Protein AF-A0A855K475-F1 (afdb_monomer_lite)

Foldseek 3Di:
DVVVVVVVCVVVDPDVPAFDWDDDPPDIDTHDDAAPPVWDWDKDWDFAQDWDWAADCDDPCHPDTDTDGRHTPDIDTPDIGD

Structure (mmCIF, N/CA/C/O backbone):
data_AF-A0A855K475-F1
#
_entry.id   AF-A0A855K475-F1
#
loop_
_atom_site.group_PDB
_atom_site.id
_atom_site.type_symbol
_atom_site.label_atom_id
_atom_site.label_alt_id
_atom_site.label_comp_id
_atom_site.label_asym_id
_atom_site.label_entity_id
_atom_site.label_seq_id
_atom_site.pdbx_PDB_ins_code
_atom_site.Cartn_x
_atom_site.Cartn_y
_atom_site.Cartn_z
_atom_site.occupancy
_atom_site.B_iso_or_equiv
_atom_site.auth_seq_id
_atom_site.auth_comp_id
_atom_site.auth_asym_id
_atom_site.auth_atom_id
_atom_site.pdbx_PDB_model_num
ATOM 1 N N . ASP A 1 1 ? 1.985 8.302 15.662 1.00 75.69 1 ASP A N 1
ATOM 2 C CA . ASP A 1 1 ? 0.894 9.304 15.818 1.00 75.69 1 ASP A CA 1
ATOM 3 C C . ASP A 1 1 ? 0.137 9.437 14.481 1.00 75.69 1 ASP A C 1
ATOM 5 O O . ASP A 1 1 ? 0.732 9.154 13.448 1.00 75.69 1 ASP A O 1
ATOM 9 N N . ARG A 1 2 ? -1.157 9.805 14.442 1.00 68.50 2 ARG A N 1
ATOM 10 C CA . ARG A 1 2 ? -1.881 10.039 13.170 1.00 68.50 2 ARG A CA 1
ATOM 11 C C . ARG A 1 2 ? -1.236 11.163 12.357 1.00 68.50 2 ARG A C 1
ATOM 13 O O . ARG A 1 2 ? -1.158 11.050 11.140 1.00 68.50 2 ARG A O 1
ATOM 20 N N . ARG A 1 3 ? -0.748 12.211 13.026 1.00 74.94 3 ARG A N 1
ATOM 21 C CA . ARG A 1 3 ? -0.084 13.342 12.356 1.00 74.94 3 ARG A CA 1
ATOM 22 C C . ARG A 1 3 ? 1.185 12.905 11.640 1.00 74.94 3 ARG A C 1
ATOM 24 O O . ARG A 1 3 ? 1.370 13.232 10.479 1.00 74.94 3 ARG A O 1
ATOM 31 N N . GLU A 1 4 ? 1.993 12.106 12.321 1.00 73.81 4 GLU A N 1
ATOM 32 C CA . GLU A 1 4 ? 3.227 11.530 11.793 1.00 73.81 4 GLU A CA 1
ATOM 33 C C . GLU A 1 4 ? 2.962 10.631 10.575 1.00 73.81 4 GLU A C 1
ATOM 35 O O . GLU A 1 4 ? 3.640 10.756 9.561 1.00 73.81 4 GLU A O 1
ATOM 40 N N . PHE A 1 5 ? 1.932 9.777 10.614 1.00 71.94 5 PHE A N 1
ATOM 41 C CA . PHE A 1 5 ? 1.542 8.987 9.440 1.00 71.94 5 PHE A CA 1
ATOM 42 C C . PHE A 1 5 ? 1.078 9.875 8.277 1.00 71.94 5 PHE A C 1
ATOM 44 O O . PHE A 1 5 ? 1.533 9.700 7.149 1.00 71.94 5 PHE A O 1
ATOM 51 N N . A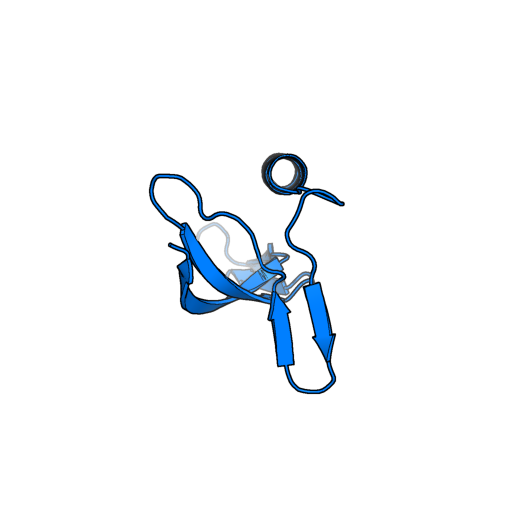SP A 1 6 ? 0.211 10.852 8.545 1.00 75.31 6 ASP A N 1
ATOM 52 C CA . ASP A 1 6 ? -0.287 11.775 7.520 1.00 75.31 6 ASP A CA 1
ATOM 53 C C . ASP A 1 6 ? 0.854 12.645 6.938 1.00 75.31 6 ASP A C 1
ATOM 55 O O . ASP A 1 6 ? 0.795 13.068 5.782 1.00 75.31 6 ASP A O 1
ATOM 59 N N . GLU A 1 7 ? 1.908 12.919 7.712 1.00 85.06 7 GLU A N 1
ATOM 60 C CA . GLU A 1 7 ? 3.152 13.546 7.244 1.00 85.06 7 GLU A CA 1
ATOM 61 C C . GLU A 1 7 ? 3.995 12.604 6.388 1.00 85.06 7 GLU A C 1
ATOM 63 O O . GLU A 1 7 ? 4.484 13.025 5.341 1.00 85.06 7 GLU A O 1
ATOM 68 N N . LEU A 1 8 ? 4.135 11.334 6.775 1.00 75.75 8 LEU A N 1
ATOM 69 C CA . LEU A 1 8 ? 4.835 10.327 5.974 1.00 75.75 8 LEU A CA 1
ATOM 70 C C . LEU A 1 8 ? 4.156 10.115 4.620 1.00 75.75 8 LEU A C 1
ATOM 72 O O . LEU A 1 8 ? 4.844 10.087 3.600 1.00 75.75 8 LEU A O 1
ATOM 76 N N . VAL A 1 9 ? 2.823 10.026 4.600 1.00 76.12 9 VAL A N 1
ATOM 77 C CA . VAL A 1 9 ? 2.042 9.914 3.361 1.00 76.12 9 VAL A CA 1
ATOM 78 C C . VAL A 1 9 ? 2.226 11.160 2.503 1.00 76.12 9 VAL A C 1
ATOM 80 O O . VAL A 1 9 ? 2.576 11.024 1.338 1.00 76.12 9 VAL A O 1
ATOM 83 N N . ARG A 1 10 ? 2.085 12.371 3.062 1.00 81.25 10 ARG A N 1
ATOM 84 C CA . ARG A 1 10 ? 2.313 13.616 2.302 1.00 81.25 10 ARG A CA 1
ATOM 85 C C . ARG A 1 10 ? 3.738 13.742 1.771 1.00 81.25 10 ARG A C 1
ATOM 87 O O . ARG A 1 10 ? 3.930 14.232 0.669 1.00 81.25 10 ARG A O 1
ATOM 94 N N . ARG A 1 11 ? 4.738 13.311 2.541 1.00 83.94 11 ARG A N 1
ATOM 95 C CA . ARG A 1 11 ? 6.146 13.326 2.120 1.00 83.94 11 ARG A CA 1
ATOM 96 C C . ARG A 1 11 ? 6.424 12.302 1.018 1.00 83.94 11 ARG A C 1
ATOM 98 O O . ARG A 1 11 ? 7.299 12.526 0.185 1.00 83.94 11 ARG A O 1
ATOM 105 N N . GLY A 1 12 ? 5.732 11.166 1.057 1.00 78.06 12 GLY A N 1
ATOM 106 C CA . GLY A 1 12 ? 5.827 10.110 0.053 1.00 78.06 12 GLY A CA 1
ATOM 107 C C . GLY A 1 12 ? 4.992 10.374 -1.199 1.00 78.06 12 GLY A C 1
ATOM 108 O O . GLY A 1 12 ? 5.303 9.813 -2.248 1.00 78.06 12 GLY A O 1
ATOM 109 N N . ASP A 1 13 ? 3.966 11.223 -1.104 1.00 80.38 13 ASP A N 1
ATOM 110 C CA . ASP A 1 13 ? 3.113 11.591 -2.226 1.00 80.38 13 ASP A CA 1
ATOM 111 C C . ASP A 1 13 ? 3.929 12.346 -3.278 1.00 80.38 13 ASP A C 1
ATOM 113 O O . ASP A 1 13 ? 4.508 13.407 -3.036 1.00 80.38 13 ASP A O 1
ATOM 117 N N . ARG A 1 14 ? 4.005 11.756 -4.468 1.00 77.00 14 ARG A N 1
ATOM 118 C CA . ARG A 1 14 ? 4.694 12.345 -5.614 1.00 77.00 14 ARG A CA 1
ATOM 119 C C . ARG A 1 14 ? 3.753 13.198 -6.464 1.00 77.00 14 ARG A C 1
ATOM 121 O O . ARG A 1 14 ? 4.227 13.838 -7.400 1.00 77.00 14 ARG A O 1
ATOM 128 N N . GLY A 1 15 ? 2.456 13.247 -6.150 1.00 77.25 15 GLY A N 1
ATOM 129 C CA . GLY A 1 15 ? 1.458 13.993 -6.911 1.00 77.25 15 GLY A CA 1
ATOM 130 C C . GLY A 1 15 ? 1.552 13.688 -8.407 1.00 77.25 15 GLY A C 1
ATOM 131 O O . GLY A 1 15 ? 1.630 12.531 -8.815 1.00 77.25 15 GLY A O 1
ATOM 132 N N . VAL A 1 16 ? 1.628 14.739 -9.227 1.00 74.75 16 VAL A N 1
ATOM 133 C CA . VAL A 1 16 ? 1.800 14.632 -10.690 1.00 74.75 16 VAL A CA 1
ATOM 134 C C . VAL A 1 16 ? 3.150 14.051 -11.129 1.00 74.75 16 VAL A C 1
ATOM 136 O O . VAL A 1 16 ? 3.279 13.644 -12.276 1.00 74.75 16 VAL A O 1
ATOM 139 N N . ALA A 1 17 ? 4.150 14.013 -10.243 1.00 76.12 17 ALA A N 1
ATOM 140 C CA . ALA A 1 17 ? 5.446 13.380 -10.497 1.00 76.12 17 ALA A CA 1
ATOM 141 C C . ALA A 1 17 ? 5.465 11.888 -10.108 1.00 76.12 17 ALA A C 1
ATOM 143 O O . ALA A 1 17 ? 6.494 11.226 -10.243 1.00 76.12 17 ALA A O 1
ATOM 144 N N . GLY A 1 18 ? 4.355 11.360 -9.581 1.00 78.12 18 GLY A N 1
ATOM 145 C CA . GLY A 1 18 ? 4.165 9.925 -9.390 1.00 78.12 18 GLY A CA 1
ATOM 146 C C . GLY A 1 18 ? 3.942 9.202 -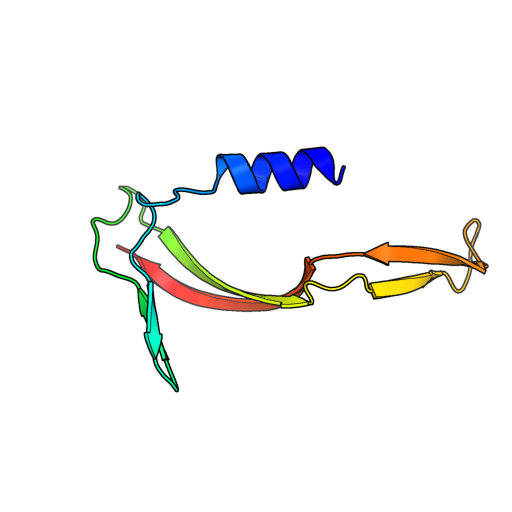10.720 1.00 78.12 18 GLY A C 1
ATOM 147 O O . GLY A 1 18 ? 3.741 9.846 -11.752 1.00 78.12 18 GLY A O 1
ATOM 148 N N . PRO A 1 19 ? 3.965 7.860 -10.729 1.00 80.81 19 PRO A N 1
ATOM 149 C CA . PRO A 1 19 ? 3.659 7.118 -11.940 1.00 80.81 19 PRO A CA 1
ATOM 150 C C . PRO A 1 19 ? 2.223 7.413 -12.384 1.00 80.81 19 PRO A C 1
ATOM 152 O O . PRO A 1 19 ? 1.298 7.420 -11.569 1.00 80.81 19 PRO A O 1
ATOM 155 N N . HIS A 1 20 ? 2.022 7.619 -13.685 1.00 85.94 20 HIS A N 1
ATOM 156 C CA . HIS A 1 20 ? 0.675 7.722 -14.236 1.00 85.94 20 HIS A CA 1
ATOM 157 C C . HIS A 1 20 ? -0.087 6.422 -13.974 1.00 85.94 20 HIS A C 1
ATOM 159 O O . HIS A 1 20 ? 0.403 5.347 -14.300 1.00 85.94 20 HIS A O 1
ATOM 165 N N . LEU A 1 21 ? -1.285 6.508 -13.402 1.00 86.12 21 LEU A N 1
ATOM 166 C CA . LEU A 1 21 ? -2.155 5.352 -13.206 1.00 86.12 21 LEU A CA 1
ATOM 167 C C . LEU A 1 21 ? -3.327 5.449 -14.177 1.00 86.12 21 LEU A C 1
ATOM 169 O O . LEU A 1 21 ? -4.052 6.444 -14.155 1.00 86.12 21 LEU A O 1
ATOM 173 N N . ASN A 1 22 ? -3.528 4.419 -14.999 1.00 88.88 22 ASN A N 1
ATOM 174 C CA . ASN A 1 22 ? -4.764 4.260 -15.758 1.00 88.88 22 ASN A CA 1
ATOM 175 C C . ASN A 1 22 ? -5.626 3.179 -15.102 1.00 88.88 22 ASN A C 1
ATOM 177 O O . ASN A 1 22 ? -5.204 2.028 -14.977 1.00 88.88 22 ASN A O 1
ATOM 181 N N . LEU A 1 23 ? -6.820 3.568 -14.664 1.00 88.19 23 LEU A N 1
ATOM 182 C CA . LEU A 1 23 ? -7.795 2.688 -14.032 1.00 88.19 23 LEU A CA 1
ATOM 183 C C . LEU A 1 23 ? -8.807 2.253 -15.085 1.00 88.19 23 LEU A C 1
ATOM 185 O O . LEU A 1 23 ? -9.640 3.043 -15.521 1.00 88.19 23 LEU A O 1
ATOM 189 N N . GLU A 1 24 ? -8.754 0.980 -15.449 1.00 91.06 24 GLU A N 1
ATOM 190 C CA . GLU A 1 24 ? -9.720 0.352 -16.339 1.00 91.06 24 GLU A CA 1
ATOM 191 C C . GLU A 1 24 ? -10.653 -0.554 -15.537 1.00 91.06 24 GLU A C 1
ATOM 193 O O . GLU A 1 24 ? -10.425 -0.854 -14.363 1.00 91.06 24 GLU A O 1
ATOM 198 N N . ARG A 1 25 ? -11.726 -1.029 -16.177 1.00 89.56 25 ARG A N 1
ATOM 199 C CA . ARG A 1 25 ? -12.775 -1.815 -15.501 1.00 89.56 25 ARG A CA 1
ATOM 200 C C . ARG A 1 25 ? -12.237 -3.009 -14.697 1.00 89.56 25 ARG A C 1
ATOM 202 O O . ARG A 1 25 ? -12.763 -3.290 -13.627 1.00 89.56 25 ARG A O 1
ATOM 209 N N . ASN A 1 26 ? -11.208 -3.687 -15.211 1.00 92.88 26 ASN A N 1
ATOM 210 C CA . ASN A 1 26 ? -10.697 -4.946 -14.656 1.00 92.88 26 ASN A CA 1
ATOM 211 C C . ASN A 1 26 ? -9.187 -4.942 -14.379 1.00 92.88 26 ASN A C 1
ATOM 213 O O . ASN A 1 26 ? -8.651 -5.957 -13.940 1.00 92.88 26 ASN A O 1
ATOM 217 N N . PHE A 1 27 ? -8.485 -3.844 -14.657 1.00 86.75 27 PHE A N 1
ATOM 218 C CA . PHE A 1 27 ? -7.050 -3.753 -14.417 1.00 86.75 27 PHE A CA 1
ATOM 219 C C . PHE A 1 27 ? -6.629 -2.315 -14.137 1.00 86.75 27 PHE A C 1
ATOM 221 O O . PHE A 1 27 ? -7.321 -1.361 -14.485 1.00 86.75 27 PHE A O 1
ATOM 228 N N . VAL A 1 28 ? -5.466 -2.177 -13.512 1.00 87.12 28 VAL A N 1
ATOM 229 C CA . VAL A 1 28 ? -4.786 -0.898 -13.331 1.00 87.12 28 VAL A CA 1
ATOM 230 C C . VAL A 1 28 ? -3.468 -0.987 -14.076 1.00 87.12 28 VAL A C 1
ATOM 232 O O . VAL A 1 28 ? -2.683 -1.899 -13.822 1.00 87.12 28 VAL A O 1
ATOM 235 N N . ALA A 1 29 ? -3.235 -0.063 -15.002 1.00 88.75 29 ALA A N 1
ATOM 236 C CA . ALA A 1 29 ? -1.937 0.087 -15.638 1.00 88.75 29 ALA A CA 1
ATOM 237 C C . ALA A 1 29 ? -1.133 1.154 -14.894 1.00 88.75 29 ALA A C 1
ATOM 239 O O . ALA A 1 29 ? -1.614 2.265 -14.666 1.00 88.75 29 ALA A O 1
ATOM 240 N N . VAL A 1 30 ? 0.097 0.803 -14.533 1.00 85.69 30 VAL A N 1
ATOM 241 C CA . VAL A 1 30 ? 1.090 1.735 -14.000 1.00 85.69 30 VAL A CA 1
ATOM 242 C C . VAL A 1 30 ? 1.953 2.192 -15.171 1.00 85.69 30 VAL A C 1
ATOM 244 O O . VAL A 1 30 ? 2.433 1.371 -15.950 1.00 85.69 30 VAL A O 1
ATOM 247 N N . GLY A 1 31 ? 2.100 3.503 -15.328 1.00 84.81 31 GLY A N 1
ATOM 248 C CA . GLY A 1 31 ? 2.855 4.119 -16.408 1.00 84.81 31 GLY A CA 1
ATOM 249 C C . GLY A 1 31 ? 4.320 3.695 -16.391 1.00 84.81 31 GLY A C 1
ATOM 250 O O . GLY A 1 31 ? 4.895 3.435 -15.334 1.00 84.81 31 GLY A O 1
ATOM 251 N N . ALA A 1 32 ? 4.922 3.639 -17.577 1.00 83.50 32 ALA A N 1
ATOM 252 C CA . ALA A 1 32 ? 6.336 3.330 -17.720 1.00 83.50 32 ALA A CA 1
ATOM 253 C C . ALA A 1 32 ? 7.213 4.434 -17.108 1.00 83.50 32 ALA A C 1
ATOM 255 O O . ALA A 1 32 ? 6.850 5.612 -17.098 1.00 83.50 32 ALA A O 1
ATOM 256 N N . GLY A 1 33 ? 8.401 4.054 -16.650 1.00 84.38 33 GLY A N 1
ATOM 257 C CA . GLY A 1 33 ? 9.412 4.983 -16.168 1.00 84.38 33 GLY A CA 1
ATOM 258 C C . GLY A 1 33 ? 10.749 4.282 -15.953 1.00 84.38 33 GLY A C 1
ATOM 259 O O . GLY A 1 33 ? 10.839 3.055 -16.034 1.00 84.38 33 GLY A O 1
ATOM 260 N N . VAL A 1 34 ? 11.774 5.074 -15.653 1.00 86.25 34 VAL A N 1
ATOM 261 C CA . VAL A 1 34 ? 13.097 4.556 -15.293 1.00 86.25 34 VAL A CA 1
ATOM 262 C C . VAL A 1 34 ? 13.042 4.021 -13.865 1.00 86.25 34 VAL A C 1
ATOM 264 O O . VAL A 1 34 ? 12.673 4.759 -12.947 1.00 86.25 34 VAL A O 1
ATOM 267 N N . ALA A 1 35 ? 13.407 2.752 -13.682 1.00 85.31 35 ALA A N 1
ATOM 268 C CA . ALA A 1 35 ? 13.511 2.162 -12.357 1.00 85.31 35 ALA A CA 1
ATOM 269 C C . ALA A 1 35 ? 14.602 2.876 -11.532 1.00 85.31 35 ALA A C 1
ATOM 271 O O . ALA A 1 35 ? 15.597 3.351 -12.092 1.00 85.31 35 ALA A O 1
ATOM 272 N N . PRO A 1 36 ? 14.462 2.961 -10.197 1.00 85.56 36 PRO A N 1
ATOM 273 C CA . PRO A 1 36 ? 15.547 3.431 -9.342 1.00 85.56 36 PRO A CA 1
ATOM 274 C C . PRO A 1 36 ? 16.821 2.601 -9.551 1.00 85.56 36 PRO A C 1
ATOM 276 O O . PRO A 1 36 ? 16.747 1.429 -9.898 1.00 85.56 36 PRO A O 1
ATOM 279 N N . ALA A 1 37 ? 17.998 3.172 -9.272 1.00 89.00 37 ALA A N 1
ATOM 280 C CA . ALA A 1 37 ? 19.286 2.504 -9.513 1.00 89.00 37 ALA A CA 1
ATOM 281 C C . ALA A 1 37 ? 19.446 1.139 -8.807 1.00 89.00 37 ALA A C 1
ATOM 283 O O . ALA A 1 37 ? 20.242 0.316 -9.243 1.00 89.00 37 ALA A O 1
ATOM 284 N N . GLN A 1 38 ? 18.707 0.902 -7.719 1.00 92.56 38 GLN A N 1
ATOM 285 C CA . GLN A 1 38 ? 18.695 -0.371 -6.985 1.00 92.56 38 GLN A CA 1
ATOM 286 C C . GLN A 1 38 ? 17.451 -1.228 -7.287 1.00 92.56 38 GLN A C 1
ATOM 288 O O . GLN A 1 38 ? 17.179 -2.198 -6.585 1.00 92.56 38 GLN A O 1
ATOM 293 N N . GLY A 1 39 ? 16.677 -0.855 -8.306 1.00 91.12 39 GLY A N 1
ATOM 294 C CA . GLY A 1 39 ? 15.331 -1.359 -8.543 1.00 91.12 39 GLY A CA 1
ATOM 295 C C . GLY A 1 39 ? 14.330 -0.919 -7.469 1.00 91.12 39 GLY A C 1
ATOM 296 O O . GLY A 1 39 ? 14.639 -0.130 -6.570 1.00 91.12 39 GLY A O 1
ATOM 297 N N . ALA A 1 40 ? 13.102 -1.418 -7.579 1.00 90.25 40 ALA A N 1
ATOM 298 C CA . ALA A 1 40 ? 12.060 -1.263 -6.566 1.00 90.25 40 ALA A CA 1
ATOM 299 C C . ALA A 1 40 ? 11.107 -2.463 -6.565 1.00 90.25 40 ALA A C 1
ATOM 301 O O . ALA A 1 40 ? 10.889 -3.084 -7.598 1.00 90.25 40 ALA A O 1
ATOM 302 N N . GLU A 1 41 ? 10.483 -2.765 -5.431 1.00 92.25 41 GLU A N 1
ATOM 303 C CA . GLU A 1 41 ? 9.339 -3.679 -5.395 1.00 92.25 41 GLU A CA 1
ATOM 304 C C . GLU A 1 41 ? 8.043 -2.911 -5.662 1.00 92.25 41 GLU A C 1
ATOM 306 O O . GLU A 1 41 ? 7.825 -1.818 -5.130 1.00 92.25 41 GLU A O 1
ATOM 311 N N . VAL A 1 42 ? 7.156 -3.502 -6.459 1.00 88.94 42 VAL A N 1
ATOM 312 C CA . VAL A 1 42 ? 5.806 -2.980 -6.672 1.00 88.94 42 VAL A CA 1
ATOM 313 C C . VAL A 1 42 ? 4.848 -3.740 -5.763 1.00 88.94 42 VAL A C 1
ATOM 315 O O . VAL A 1 42 ? 4.604 -4.931 -5.954 1.00 88.94 42 VAL A O 1
ATOM 318 N N . LEU A 1 43 ? 4.297 -3.045 -4.769 1.00 92.94 43 LEU A N 1
ATOM 319 C CA . LEU A 1 43 ? 3.374 -3.606 -3.783 1.00 92.94 43 LEU A CA 1
ATOM 320 C C . LEU A 1 43 ? 1.928 -3.199 -4.097 1.00 92.94 43 LEU A C 1
ATOM 322 O O . LEU A 1 43 ? 1.624 -2.013 -4.225 1.00 92.94 43 LEU A O 1
ATOM 326 N N . LEU A 1 44 ? 1.016 -4.170 -4.140 1.00 90.44 44 LEU A N 1
ATOM 327 C CA . LEU A 1 44 ? -0.424 -3.937 -4.071 1.00 90.44 44 LEU A CA 1
ATOM 328 C C . LEU A 1 44 ? -0.873 -3.992 -2.609 1.00 90.44 44 LEU A C 1
ATOM 330 O O . LEU A 1 44 ? -0.781 -5.033 -1.958 1.00 90.44 44 LEU A O 1
ATOM 334 N N . VAL A 1 45 ? -1.403 -2.876 -2.109 1.00 93.69 45 VAL A N 1
ATOM 335 C CA . VAL A 1 45 ? -1.954 -2.768 -0.753 1.00 93.69 45 VAL A CA 1
ATOM 336 C C . VAL A 1 45 ? -3.464 -2.602 -0.839 1.00 93.69 45 VAL A C 1
ATOM 338 O O . VAL A 1 45 ? -3.950 -1.613 -1.389 1.00 93.69 45 VAL A O 1
ATOM 341 N N . ARG A 1 46 ? -4.224 -3.526 -0.243 1.00 93.06 46 ARG A N 1
ATOM 342 C CA . ARG A 1 46 ? -5.659 -3.317 0.001 1.00 93.06 46 ARG A CA 1
ATOM 343 C C . ARG A 1 46 ? -5.859 -2.943 1.455 1.00 93.06 46 ARG A C 1
ATOM 345 O O . ARG A 1 46 ? -5.437 -3.674 2.349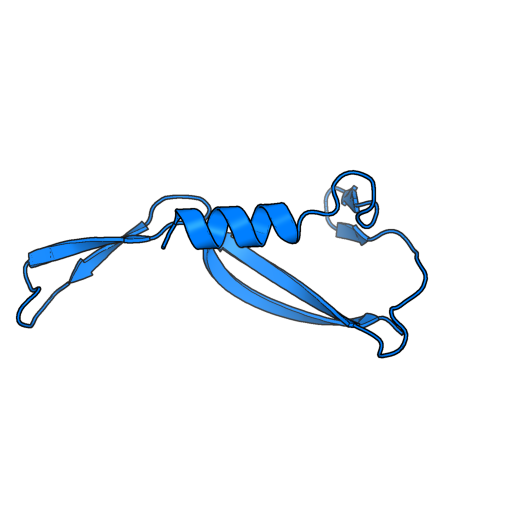 1.00 93.06 46 ARG A O 1
ATOM 352 N N . PHE A 1 47 ? -6.536 -1.833 1.707 1.00 93.38 47 PHE A N 1
ATOM 353 C CA . PHE A 1 47 ? -6.823 -1.367 3.059 1.00 93.38 47 PHE A CA 1
ATOM 354 C C . PHE A 1 47 ? -8.279 -0.919 3.196 1.00 93.38 47 PHE A C 1
ATOM 356 O O . PHE A 1 47 ? -8.915 -0.529 2.220 1.00 93.38 47 PHE A O 1
ATOM 363 N N . ASP A 1 48 ? -8.810 -0.978 4.418 1.00 92.12 48 ASP A N 1
ATOM 364 C CA . ASP A 1 48 ? -10.106 -0.389 4.757 1.00 92.12 48 ASP A CA 1
ATOM 365 C C . ASP A 1 48 ? -9.900 1.085 5.151 1.00 92.12 48 ASP A C 1
ATOM 367 O O . ASP A 1 48 ? -9.299 1.349 6.200 1.00 92.12 48 ASP A O 1
ATOM 371 N N . PRO A 1 49 ? -10.368 2.059 4.346 1.00 89.00 49 PRO A N 1
ATOM 372 C CA . PRO A 1 49 ? -10.152 3.481 4.613 1.00 89.00 49 PRO A CA 1
ATOM 373 C C . PRO A 1 49 ? -11.015 4.017 5.763 1.00 89.00 49 PRO A C 1
ATOM 375 O O . PRO A 1 49 ? -10.852 5.171 6.175 1.00 89.00 49 PRO A O 1
ATOM 378 N N . ARG A 1 50 ? -11.973 3.225 6.261 1.00 93.19 50 ARG A N 1
ATOM 379 C CA . ARG A 1 50 ? -12.898 3.620 7.327 1.00 93.19 50 ARG A CA 1
ATOM 380 C C . ARG A 1 50 ? -12.255 3.432 8.696 1.00 93.19 50 ARG A C 1
ATOM 382 O O . ARG A 1 50 ? -11.242 2.755 8.848 1.00 93.19 50 ARG A O 1
ATOM 389 N N . VAL A 1 51 ? -12.871 4.038 9.708 1.00 93.56 51 VAL A N 1
ATOM 390 C CA . VAL A 1 51 ? -12.526 3.754 11.102 1.00 93.56 51 VAL A CA 1
ATOM 391 C C . VAL A 1 51 ? -13.150 2.414 11.499 1.00 93.56 51 VAL A C 1
ATOM 393 O O . VAL A 1 51 ? -14.365 2.247 11.439 1.00 93.56 51 VAL A O 1
ATOM 396 N N . VAL A 1 52 ? -12.310 1.477 11.918 1.00 92.44 52 VAL A N 1
ATOM 397 C CA . VAL A 1 52 ? -12.653 0.182 12.498 1.00 92.44 52 VAL A CA 1
ATOM 398 C C . VAL A 1 52 ? -12.440 0.271 14.004 1.00 92.44 52 VAL A C 1
ATOM 400 O O . VAL A 1 52 ? -11.331 0.509 14.477 1.00 92.44 52 VAL A O 1
ATOM 403 N N . ASN A 1 53 ? -13.515 0.075 14.757 1.00 93.50 53 ASN A N 1
ATOM 404 C CA . ASN A 1 53 ? -13.494 0.058 16.213 1.00 93.50 53 ASN A CA 1
ATOM 405 C C . ASN A 1 53 ? -13.143 -1.348 16.705 1.00 93.50 53 ASN A C 1
ATOM 407 O O . ASN A 1 53 ? -13.926 -2.282 16.526 1.00 93.50 53 ASN A O 1
ATOM 411 N N . VAL A 1 54 ? -11.967 -1.503 17.311 1.00 91.31 54 VAL A N 1
ATOM 412 C CA . VAL A 1 54 ? -11.495 -2.788 17.837 1.00 91.31 54 VAL A CA 1
ATOM 413 C C . VAL A 1 54 ? -11.719 -2.824 19.353 1.00 91.31 54 VAL A C 1
ATOM 415 O O . VAL A 1 54 ? -11.085 -2.052 20.077 1.00 91.31 54 VAL A O 1
ATOM 418 N N . PRO A 1 55 ? -12.618 -3.688 19.861 1.00 91.69 55 PRO A N 1
ATOM 419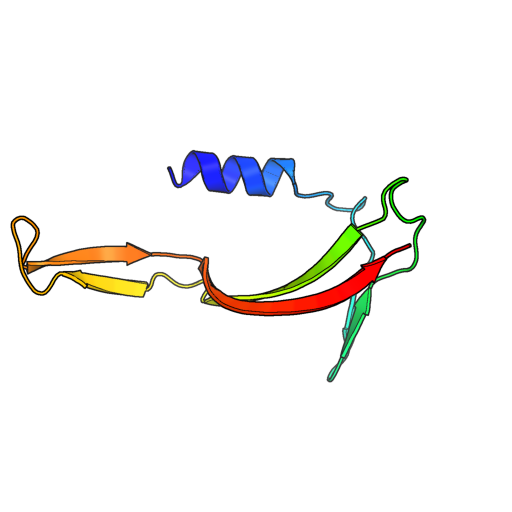 C CA . PRO A 1 55 ? -12.861 -3.803 21.295 1.00 91.69 55 PRO A CA 1
ATOM 420 C C . PRO A 1 55 ? -11.730 -4.569 21.995 1.00 91.69 55 PRO A C 1
ATOM 422 O O . PRO A 1 55 ? -11.327 -5.651 21.553 1.00 91.69 55 PRO A O 1
ATOM 425 N N . ILE A 1 56 ? -11.262 -4.049 23.131 1.00 92.31 56 ILE A N 1
ATOM 426 C CA . ILE A 1 56 ? -10.281 -4.716 23.994 1.00 92.3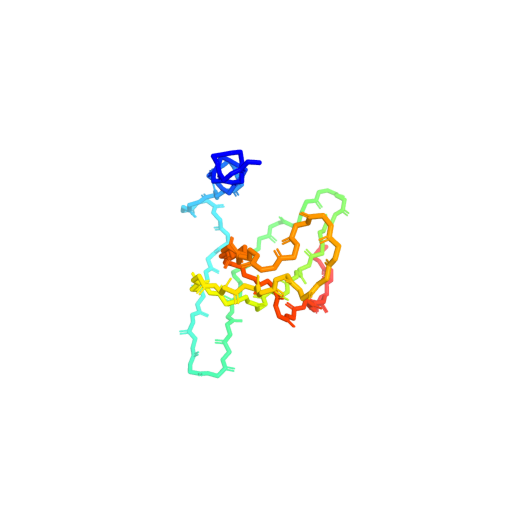1 56 ILE A CA 1
ATOM 427 C C . ILE A 1 56 ? -11.031 -5.581 25.008 1.00 92.31 56 ILE A C 1
ATOM 429 O O . ILE A 1 56 ? -11.713 -5.084 25.905 1.00 92.31 56 ILE A O 1
ATOM 433 N N . ARG A 1 57 ? -10.912 -6.905 24.862 1.00 89.94 57 ARG A N 1
ATOM 434 C CA . ARG A 1 57 ? -11.744 -7.856 25.618 1.00 89.94 57 ARG A CA 1
ATOM 435 C C . ARG A 1 57 ? -11.267 -8.138 27.045 1.00 89.94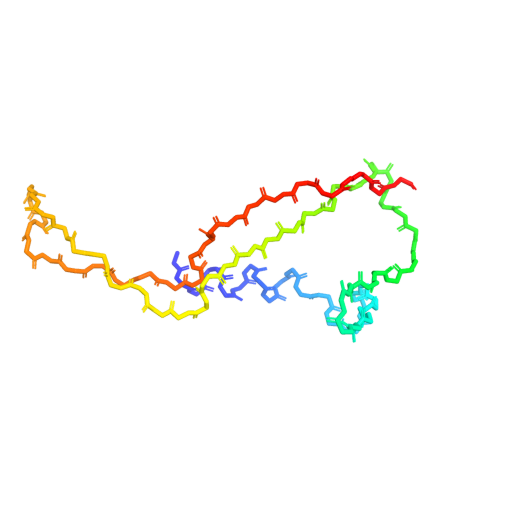 57 ARG A C 1
ATOM 437 O O . ARG A 1 57 ? -12.102 -8.484 27.873 1.00 89.94 57 ARG A O 1
ATOM 444 N N . ARG A 1 58 ? -9.965 -8.044 27.343 1.00 89.75 58 ARG A N 1
ATOM 445 C CA . ARG A 1 58 ? -9.391 -8.334 28.675 1.00 89.75 58 ARG A CA 1
ATOM 446 C C . ARG A 1 58 ? -8.143 -7.489 28.958 1.00 89.75 58 ARG A C 1
ATOM 448 O O . ARG A 1 58 ? -7.593 -6.882 28.042 1.00 89.75 58 ARG A O 1
ATOM 455 N N . GLY A 1 59 ? -7.687 -7.519 30.212 1.00 91.31 59 GLY A N 1
ATOM 456 C CA . GLY A 1 59 ? -6.497 -6.817 30.699 1.00 91.31 59 GLY A CA 1
ATOM 457 C C . GLY A 1 59 ? -6.819 -5.440 31.278 1.00 91.31 59 GLY A C 1
ATOM 458 O O . GLY A 1 59 ? -7.982 -5.067 31.391 1.00 91.31 59 GLY A O 1
ATOM 459 N N . GLU A 1 60 ? -5.776 -4.684 31.615 1.00 90.50 60 GLU A N 1
ATOM 460 C CA . GLU A 1 60 ? -5.864 -3.340 32.216 1.00 90.50 60 GLU A CA 1
ATOM 461 C C . GLU A 1 60 ? -6.665 -2.343 31.358 1.00 90.50 60 GLU A C 1
ATOM 463 O O . GLU A 1 60 ? -7.322 -1.445 31.870 1.00 90.50 60 GLU A O 1
ATOM 468 N N . ASN A 1 61 ? -6.687 -2.552 30.039 1.00 85.81 61 ASN A N 1
ATOM 469 C CA . ASN A 1 61 ? -7.462 -1.753 29.088 1.00 85.81 61 ASN A CA 1
ATOM 470 C C . ASN A 1 61 ? -8.812 -2.387 28.700 1.00 85.81 61 ASN A C 1
ATOM 472 O O . ASN A 1 61 ? -9.438 -1.953 27.729 1.00 85.81 61 ASN A O 1
ATOM 476 N N . GLY A 1 62 ? -9.250 -3.429 29.411 1.00 88.50 62 GLY A N 1
ATOM 477 C CA . GLY A 1 62 ? -10.510 -4.123 29.154 1.00 88.50 62 GLY A CA 1
ATOM 478 C C . GLY A 1 62 ? -11.715 -3.178 29.179 1.00 88.50 62 GLY A C 1
ATOM 479 O O . GLY A 1 62 ? -11.783 -2.259 29.990 1.00 88.50 62 GLY A O 1
ATOM 480 N N . GLY A 1 63 ? -12.660 -3.381 28.258 1.00 88.69 63 GLY A N 1
ATOM 481 C CA . GLY A 1 63 ? -13.858 -2.539 28.125 1.00 88.69 63 GLY A CA 1
ATOM 482 C C . GLY A 1 63 ? -13.654 -1.274 27.282 1.00 88.69 63 GLY A C 1
ATOM 483 O O . GLY A 1 63 ? -14.628 -0.617 26.918 1.00 88.69 63 GLY A O 1
ATOM 484 N N . ARG A 1 64 ? -12.411 -0.952 26.901 1.00 92.81 64 ARG A N 1
ATOM 485 C CA . ARG A 1 64 ? -12.106 0.141 25.968 1.00 92.81 64 ARG A CA 1
ATOM 486 C C . ARG A 1 64 ? -12.227 -0.324 24.515 1.00 92.81 64 ARG A C 1
ATOM 488 O O . ARG A 1 64 ? -12.105 -1.506 24.198 1.00 92.81 64 ARG A O 1
ATOM 495 N N . THR A 1 65 ? -12.422 0.637 23.618 1.00 92.12 65 THR A N 1
ATOM 496 C CA . THR A 1 65 ? -12.433 0.432 22.164 1.00 92.12 65 THR A CA 1
ATOM 497 C C . THR A 1 65 ? -11.380 1.325 21.524 1.00 92.12 65 THR A C 1
ATOM 499 O O . THR A 1 65 ? -11.309 2.512 21.844 1.00 92.12 65 THR A O 1
ATOM 502 N N . LEU A 1 66 ? -10.563 0.759 20.633 1.00 90.56 66 LEU A N 1
ATOM 503 C CA . LEU A 1 66 ? -9.532 1.490 19.900 1.00 90.56 66 LEU A CA 1
ATOM 504 C C . LEU A 1 66 ? -9.967 1.734 18.449 1.00 90.56 66 LEU A C 1
ATOM 506 O O . LEU A 1 66 ? -10.232 0.768 17.726 1.00 90.56 66 LEU A O 1
ATOM 510 N N . PRO A 1 67 ? -10.039 2.998 18.000 1.00 91.88 67 PRO A N 1
ATOM 511 C CA . PRO A 1 67 ? -10.311 3.312 16.607 1.00 91.88 67 PRO A CA 1
ATOM 512 C C . PRO A 1 67 ? -9.043 3.143 15.759 1.00 91.88 67 PRO A C 1
ATOM 514 O O . PRO A 1 67 ? -8.023 3.784 16.010 1.00 91.88 67 PRO A O 1
ATOM 517 N N . HIS A 1 68 ? -9.129 2.337 14.702 1.00 89.81 68 HIS A N 1
ATOM 518 C CA . HIS A 1 68 ? -8.081 2.191 13.690 1.00 89.81 68 HIS A CA 1
ATOM 519 C C . HIS A 1 68 ? -8.607 2.610 12.320 1.00 89.81 68 HIS A C 1
ATOM 521 O O . HIS A 1 68 ? -9.703 2.222 11.945 1.00 89.81 68 HIS A O 1
ATOM 527 N N . ARG A 1 69 ? -7.843 3.381 11.547 1.00 89.50 69 ARG A N 1
ATOM 528 C CA . ARG A 1 69 ? -8.196 3.779 10.173 1.00 89.50 69 ARG A CA 1
ATOM 529 C C . ARG A 1 69 ? -7.126 3.289 9.204 1.00 89.50 69 ARG A C 1
ATOM 531 O O . ARG A 1 69 ? -5.987 3.117 9.622 1.00 89.50 69 ARG A O 1
ATOM 538 N N . ASN A 1 70 ? -7.485 3.105 7.934 1.00 89.25 70 ASN A N 1
ATOM 539 C CA . ASN A 1 70 ? -6.577 2.641 6.880 1.00 89.25 70 ASN A CA 1
ATOM 540 C C . ASN A 1 70 ? -5.987 1.259 7.197 1.00 89.25 70 ASN A C 1
ATOM 542 O O . ASN A 1 70 ? -4.803 1.002 6.995 1.00 89.25 70 ASN A O 1
ATOM 546 N N . VAL A 1 71 ? -6.817 0.367 7.745 1.00 91.94 71 VAL A N 1
ATOM 547 C CA . VAL A 1 71 ? -6.374 -0.960 8.183 1.00 91.94 71 VAL A CA 1
ATOM 548 C C . VAL A 1 71 ? -6.041 -1.798 6.957 1.00 91.94 71 VAL A C 1
ATOM 550 O O . VAL A 1 71 ? -6.948 -2.152 6.203 1.00 91.94 71 VAL A O 1
ATOM 553 N N . VAL A 1 72 ? -4.765 -2.143 6.777 1.00 94.44 72 VAL A N 1
ATOM 554 C CA . VAL A 1 72 ? -4.318 -3.055 5.717 1.00 94.44 72 VAL A CA 1
ATOM 555 C C . VAL A 1 72 ? -4.989 -4.417 5.901 1.00 94.44 72 VAL A C 1
ATOM 557 O O . VAL A 1 72 ? -5.021 -4.973 6.998 1.00 94.44 72 VAL A O 1
ATOM 560 N N . LYS A 1 73 ? -5.581 -4.920 4.821 1.00 94.94 73 LYS A N 1
ATOM 561 C CA . LYS A 1 73 ? -6.265 -6.216 4.740 1.00 94.94 73 LYS A CA 1
ATOM 562 C C . LYS A 1 73 ? -5.492 -7.215 3.893 1.00 94.94 73 LYS A C 1
ATOM 564 O O . LYS A 1 73 ? -5.610 -8.409 4.129 1.00 94.94 73 LYS A O 1
ATOM 569 N N . GLU A 1 74 ? -4.719 -6.721 2.932 1.00 96.44 74 GLU A N 1
ATOM 570 C CA . GLU A 1 74 ? -3.916 -7.535 2.031 1.00 96.44 74 GLU A CA 1
ATOM 571 C C . GLU A 1 74 ? -2.684 -6.743 1.578 1.00 96.44 74 GLU A C 1
ATOM 573 O O . GLU A 1 74 ? -2.772 -5.533 1.339 1.00 96.44 74 GLU A O 1
ATOM 578 N N . LEU A 1 75 ? -1.555 -7.439 1.461 1.00 96.06 75 LEU A N 1
ATOM 579 C CA . LEU A 1 75 ? -0.295 -6.925 0.941 1.00 96.06 75 LEU A CA 1
ATOM 580 C C . LEU A 1 75 ? 0.287 -7.972 -0.014 1.00 96.06 75 LEU A C 1
ATOM 582 O O . LEU A 1 75 ? 0.581 -9.087 0.413 1.00 96.06 75 LEU A O 1
ATOM 586 N N . VAL A 1 76 ? 0.440 -7.615 -1.289 1.00 96.06 76 VAL A N 1
ATOM 587 C CA . VAL A 1 76 ? 0.950 -8.512 -2.337 1.00 96.06 76 VAL A CA 1
ATOM 588 C C . VAL A 1 76 ? 2.111 -7.845 -3.062 1.00 96.06 76 VAL A C 1
ATOM 590 O O . VAL A 1 76 ? 1.996 -6.693 -3.472 1.00 96.06 76 VAL A O 1
ATOM 593 N N . ILE A 1 77 ? 3.209 -8.572 -3.266 1.00 95.25 77 ILE A N 1
ATOM 594 C CA . ILE A 1 77 ? 4.282 -8.156 -4.178 1.00 95.25 77 ILE A CA 1
ATOM 595 C C . ILE A 1 77 ? 3.855 -8.530 -5.599 1.00 95.25 77 ILE A C 1
ATOM 597 O O . ILE A 1 77 ? 3.653 -9.705 -5.895 1.00 95.25 77 ILE A O 1
ATOM 601 N N . LEU A 1 78 ? 3.696 -7.535 -6.471 1.00 91.19 78 LEU A N 1
ATOM 602 C CA . LEU A 1 78 ? 3.361 -7.737 -7.884 1.00 91.19 78 LEU A CA 1
ATOM 603 C C . LEU A 1 78 ? 4.595 -8.065 -8.732 1.00 91.19 78 LEU A C 1
ATOM 605 O O . LEU A 1 78 ? 4.467 -8.675 -9.790 1.00 91.19 78 LEU A O 1
ATOM 609 N N . GLY A 1 79 ? 5.779 -7.661 -8.271 1.00 91.62 79 GLY A N 1
ATOM 610 C CA . GLY A 1 79 ? 7.051 -7.920 -8.933 1.00 91.62 79 GLY A CA 1
ATOM 611 C C . GLY A 1 79 ? 8.091 -6.851 -8.619 1.00 91.62 79 GLY A C 1
ATOM 612 O O . GLY A 1 79 ? 7.857 -5.943 -7.817 1.00 91.62 79 GLY A O 1
ATOM 613 N N . THR A 1 80 ? 9.240 -6.962 -9.277 1.00 92.31 80 THR A N 1
ATOM 614 C CA . THR A 1 80 ? 10.320 -5.977 -9.208 1.00 92.31 80 THR A CA 1
ATOM 615 C C . THR A 1 80 ? 10.294 -5.067 -10.429 1.00 92.31 80 THR A C 1
ATOM 617 O O . THR A 1 80 ? 10.088 -5.521 -11.553 1.00 92.31 80 THR A O 1
ATOM 620 N N . TRP A 1 81 ? 10.542 -3.785 -10.208 1.00 89.81 81 TRP A N 1
ATOM 621 C CA . TRP A 1 81 ? 10.805 -2.788 -11.229 1.00 89.81 81 TRP A CA 1
ATOM 622 C C . TRP A 1 81 ? 12.316 -2.602 -11.340 1.00 89.81 81 TRP A C 1
ATOM 624 O O . TRP A 1 81 ? 12.968 -2.217 -10.367 1.00 89.81 81 TRP A O 1
ATOM 634 N N . THR A 1 82 ? 12.856 -2.920 -12.510 1.00 88.31 82 THR A N 1
ATOM 635 C CA . THR A 1 82 ? 14.285 -2.901 -12.847 1.00 88.31 82 THR A CA 1
ATOM 636 C C . THR A 1 82 ? 14.492 -2.228 -14.187 1.00 88.31 82 THR A C 1
ATOM 638 O O . THR A 1 82 ? 13.584 -2.388 -15.036 1.00 88.31 82 THR A O 1
#

Radius of gyration: 17.65 Å; chains: 1; bounding box: 33×23×50 Å

Secondary structure (DSSP, 8-state):
-HHHHHHHHHHH--GGGSPPEEE-SS-EEEPP-PPPTT-EEEEEEEEEEEEEEEE--SSTTTT-EEEEEEEEEEEEEEEEE-

Sequence (82 aa):
DRREFDELVRRGDRGVAGPHLNLERNFVAVGAGVAPAQGAEVLLVRFDPRVVNVPIRRGENGGRTLPHRNVVKELVILGTWT

pLDDT: mean 87.33, std 6.5, range [68.5, 96.44]